Protein AF-A0A179IP67-F1 (afdb_monomer_lite)

Secondary structure (DSSP, 8-state):
-----S--TTHHHHHHHHHHHHHHHHHHHHHHHHHHHHHHHHHHTTSS-HHHHHHHHHHHHHHHHHHIIIIIS-TTSTT-HHHHHHHHHHHHHHHHHHHHHHHHHHHHH-

pLDDT: mean 82.38, std 11.85, range [51.0, 96.38]

InterPro domains:
  IPR005171 Cytochrome C oxidase subunit IV, prokaryotes [PF03626] (24-98)

Foldseek 3Di:
DDDDPPDDPVVVVVVVVLVVLVVVLVVVLVVLVVVLVVLVVCVVVVNDDPVVSVVSNVVSVVVNVVSCCVNVVVLVDPPPVPSVVVVVVVVVVVVVVVVVCVVVVVVVVD

Organism: Hydrogenibacillus schlegelii (NCBI:txid1484)

Structure (mmCIF, N/CA/C/O backbone):
data_AF-A0A179IP67-F1
#
_entry.id   AF-A0A179IP67-F1
#
loop_
_atom_site.group_PDB
_atom_site.id
_atom_site.type_symbol
_atom_site.label_atom_id
_atom_site.label_alt_id
_atom_site.label_comp_id
_atom_site.label_asym_id
_atom_site.label_entity_id
_atom_site.label_seq_id
_atom_site.pdbx_PDB_ins_code
_atom_site.Cartn_x
_atom_site.Cartn_y
_atom_site.Cartn_z
_atom_site.occupancy
_atom_site.B_iso_or_equiv
_atom_site.auth_seq_id
_atom_site.auth_comp_id
_atom_site.auth_asym_id
_atom_site.auth_atom_id
_atom_site.pdbx_PDB_model_num
ATOM 1 N N . MET A 1 1 ? -31.729 12.651 41.720 1.00 51.00 1 MET A N 1
ATOM 2 C CA . MET A 1 1 ? -31.057 12.921 40.434 1.00 51.00 1 MET A CA 1
ATOM 3 C C . MET A 1 1 ? -29.608 13.255 40.749 1.00 51.00 1 MET A C 1
ATOM 5 O O . MET A 1 1 ? -29.261 14.418 40.883 1.00 51.00 1 MET A O 1
ATOM 9 N N . ALA A 1 2 ? -28.807 12.231 41.047 1.00 53.72 2 ALA A N 1
ATOM 10 C CA . ALA A 1 2 ? -27.383 12.423 41.288 1.00 53.72 2 ALA A CA 1
ATOM 11 C C . ALA A 1 2 ? -26.730 12.642 39.922 1.00 53.72 2 ALA A C 1
ATOM 13 O O . ALA A 1 2 ? -26.920 11.824 39.025 1.00 53.72 2 ALA A O 1
ATOM 14 N N . ALA A 1 3 ? -26.053 13.775 39.744 1.00 66.69 3 ALA A N 1
ATOM 15 C CA . ALA A 1 3 ? -25.219 13.997 38.576 1.00 66.69 3 ALA A CA 1
ATOM 16 C C . ALA A 1 3 ? -24.103 12.952 38.615 1.00 66.69 3 ALA A C 1
ATOM 18 O O . ALA A 1 3 ? -23.276 12.968 39.529 1.00 66.69 3 ALA A O 1
ATOM 19 N N . GLU A 1 4 ? -24.124 12.008 37.677 1.00 70.94 4 GLU A N 1
ATOM 20 C CA . GLU A 1 4 ? -23.006 11.090 37.513 1.00 70.94 4 GLU A CA 1
ATOM 21 C C . GLU A 1 4 ? -21.747 11.917 37.225 1.00 70.94 4 GLU A C 1
ATOM 23 O O . GLU A 1 4 ? -21.814 12.889 36.460 1.00 70.94 4 GLU A O 1
ATOM 28 N N . PRO A 1 5 ? -20.604 11.611 37.858 1.00 64.56 5 PRO A N 1
ATOM 29 C CA . PRO A 1 5 ? -19.383 12.344 37.584 1.00 64.56 5 PRO A CA 1
ATOM 30 C C . PRO A 1 5 ? -19.010 12.136 36.111 1.00 64.56 5 PRO A C 1
ATOM 32 O O . PRO A 1 5 ? -18.649 11.037 35.703 1.00 64.56 5 PRO A O 1
ATOM 35 N N . MET A 1 6 ? -19.066 13.211 35.315 1.00 63.19 6 MET A N 1
ATOM 36 C CA . MET A 1 6 ? -18.668 13.209 33.894 1.00 63.19 6 MET A CA 1
ATOM 37 C C . MET A 1 6 ? -17.208 12.752 33.694 1.00 63.19 6 MET A C 1
ATOM 39 O O . MET A 1 6 ? -16.808 12.368 32.598 1.00 63.19 6 MET A O 1
ATOM 43 N N . PHE A 1 7 ? -16.401 12.813 34.755 1.00 67.25 7 PHE A N 1
ATOM 44 C CA . PHE A 1 7 ? -15.018 12.369 34.776 1.00 67.25 7 PHE A CA 1
ATOM 45 C C . PHE A 1 7 ? -14.935 10.922 35.276 1.00 67.25 7 PHE A C 1
ATOM 47 O O . PHE A 1 7 ? -14.854 10.665 36.479 1.00 67.25 7 PHE A O 1
ATOM 54 N N . SER A 1 8 ? -14.952 9.976 34.334 1.00 68.38 8 SER A N 1
ATOM 55 C CA . SER A 1 8 ? -14.621 8.579 34.612 1.00 68.38 8 SER A CA 1
ATOM 56 C C . SER A 1 8 ? -13.149 8.305 34.272 1.00 68.38 8 SER A C 1
ATOM 58 O O . SER A 1 8 ? -12.755 8.494 33.116 1.00 68.38 8 SER A O 1
ATOM 60 N N . PRO A 1 9 ? -12.339 7.761 35.202 1.00 66.38 9 PRO A N 1
ATOM 61 C CA . PRO A 1 9 ? -10.953 7.362 34.934 1.00 66.38 9 PRO A CA 1
ATOM 62 C C . PRO A 1 9 ? -10.815 6.239 33.884 1.00 66.38 9 PRO A C 1
ATOM 64 O O . PRO A 1 9 ? -9.694 5.884 33.512 1.00 66.38 9 PRO A O 1
ATOM 67 N N . SER A 1 10 ? -11.924 5.664 33.397 1.00 65.75 10 SER A N 1
ATOM 68 C CA . SER A 1 10 ? -11.928 4.736 32.259 1.00 65.75 10 SER A CA 1
ATOM 69 C C . SER A 1 10 ? -11.721 5.439 30.908 1.00 65.75 10 SER A C 1
ATOM 71 O O . SER A 1 10 ? -10.997 4.908 30.069 1.00 65.75 10 SER A O 1
ATOM 73 N N . GLY A 1 11 ? -12.262 6.647 30.706 1.00 64.75 11 GLY A N 1
ATOM 74 C CA . GLY A 1 11 ? -12.216 7.347 29.409 1.00 64.75 11 GLY A CA 1
ATOM 75 C C . GLY A 1 11 ? -10.811 7.809 28.993 1.00 64.75 11 GLY A C 1
ATOM 76 O O . GLY A 1 11 ? -10.437 7.744 27.821 1.00 64.75 11 GLY A O 1
ATOM 77 N N . GLU A 1 12 ? -9.970 8.204 29.951 1.00 67.69 12 GLU A N 1
ATOM 78 C CA . GLU A 1 12 ? -8.568 8.562 29.678 1.00 67.69 12 GLU A CA 1
ATOM 79 C C . GLU A 1 12 ? -7.701 7.352 29.294 1.00 67.69 12 GLU A C 1
ATOM 81 O O . GLU A 1 12 ? -6.716 7.494 28.564 1.00 67.69 12 GLU A O 1
ATOM 86 N N . ARG A 1 13 ? -8.047 6.145 29.763 1.00 64.19 13 ARG A N 1
ATOM 87 C CA . ARG A 1 13 ? -7.297 4.920 29.438 1.00 64.19 13 ARG A CA 1
ATOM 88 C C . ARG A 1 13 ? -7.590 4.439 28.018 1.00 64.19 13 ARG A C 1
ATOM 90 O O . ARG A 1 13 ? -6.656 4.044 27.322 1.00 64.19 13 ARG A O 1
ATOM 97 N N . GLU A 1 14 ? -8.850 4.522 27.598 1.00 65.00 14 GLU A N 1
ATOM 98 C CA . GLU A 1 14 ? -9.312 4.181 26.245 1.00 65.00 14 GLU A CA 1
ATOM 99 C C . GLU A 1 14 ? -8.633 5.081 25.195 1.00 65.00 14 GLU A C 1
ATOM 101 O O . GLU A 1 14 ? -7.920 4.595 24.315 1.00 65.00 14 GLU A O 1
ATOM 106 N N . THR A 1 15 ? -8.696 6.404 25.378 1.00 67.44 15 THR A N 1
ATOM 107 C CA . THR A 1 15 ? -8.074 7.380 24.458 1.00 67.44 15 THR A CA 1
ATOM 108 C C . THR A 1 15 ? -6.546 7.259 24.385 1.00 67.44 15 THR A C 1
ATOM 110 O O . THR A 1 15 ? -5.937 7.431 23.326 1.00 67.44 15 THR A O 1
ATOM 113 N N . LYS A 1 16 ? -5.875 6.928 25.498 1.00 67.38 16 LYS A N 1
ATOM 114 C CA . LYS A 1 16 ? -4.420 6.698 25.515 1.00 67.38 16 LYS A CA 1
ATOM 115 C C . LYS A 1 16 ? -4.028 5.445 24.725 1.00 67.38 16 LYS A C 1
ATOM 117 O O . LYS A 1 16 ? -2.958 5.432 24.113 1.00 67.38 16 LYS A O 1
ATOM 122 N N . LYS A 1 17 ? -4.881 4.415 24.721 1.00 70.81 17 LYS A N 1
ATOM 123 C CA . LYS A 1 17 ? -4.673 3.173 23.967 1.00 70.81 17 LYS A CA 1
ATOM 124 C C . LYS A 1 17 ? -4.823 3.409 22.464 1.00 70.81 17 LYS A C 1
ATOM 126 O O . LYS A 1 17 ? -3.936 3.005 21.713 1.00 70.81 17 LYS A O 1
ATOM 131 N N . GLU A 1 18 ? -5.847 4.142 22.040 1.00 67.94 18 GLU A N 1
ATOM 132 C CA . GLU A 1 18 ? -6.042 4.532 20.634 1.00 67.94 18 GLU A CA 1
ATOM 133 C C . GLU A 1 18 ? -4.857 5.339 20.093 1.00 67.94 18 GLU A C 1
ATOM 135 O O . GLU A 1 18 ? -4.251 4.957 19.091 1.00 67.94 18 GLU A O 1
ATOM 140 N N . ARG A 1 19 ? -4.420 6.385 20.811 1.00 71.38 19 ARG A N 1
ATOM 141 C CA . ARG A 1 19 ? -3.247 7.180 20.398 1.00 71.38 19 ARG A CA 1
ATOM 142 C C . ARG A 1 19 ? -1.980 6.336 20.258 1.00 71.38 19 ARG A C 1
ATOM 144 O O . ARG A 1 19 ? -1.170 6.569 19.360 1.00 71.38 19 ARG A O 1
ATOM 151 N N . SER A 1 20 ? -1.798 5.350 21.137 1.00 74.44 20 SER A N 1
ATOM 152 C CA . SER A 1 20 ? -0.641 4.454 21.069 1.00 74.44 20 SER A CA 1
ATOM 153 C C . SER A 1 20 ? -0.664 3.557 19.824 1.00 74.44 20 SER A C 1
ATOM 155 O O . SER A 1 20 ? 0.369 3.404 19.176 1.00 74.44 20 SER A O 1
ATOM 157 N N . LEU A 1 21 ? -1.837 3.048 19.427 1.00 78.88 21 LEU A N 1
ATOM 158 C CA . LEU A 1 21 ? -2.002 2.226 18.222 1.00 78.88 21 LEU A CA 1
ATOM 159 C C . LEU A 1 21 ? -1.696 3.019 16.948 1.00 78.88 21 LEU A C 1
ATOM 161 O O . LEU A 1 21 ? -0.972 2.535 16.079 1.00 78.88 21 LEU A O 1
ATOM 165 N N . HIS A 1 22 ? -2.174 4.261 16.877 1.00 82.81 22 HIS A N 1
ATOM 166 C CA . HIS A 1 22 ? -1.891 5.175 15.766 1.00 82.81 22 HIS A CA 1
ATOM 167 C C . HIS A 1 22 ? -0.395 5.476 15.645 1.00 82.81 22 HIS A C 1
ATOM 169 O O . HIS A 1 22 ? 0.155 5.492 14.547 1.00 82.81 22 HIS A O 1
ATOM 175 N N . THR A 1 23 ? 0.292 5.637 16.779 1.00 85.19 23 THR A N 1
ATOM 176 C CA . THR A 1 23 ? 1.737 5.912 16.814 1.00 85.19 23 THR A CA 1
ATOM 177 C C . THR A 1 23 ? 2.550 4.714 16.317 1.00 85.19 23 THR A C 1
ATOM 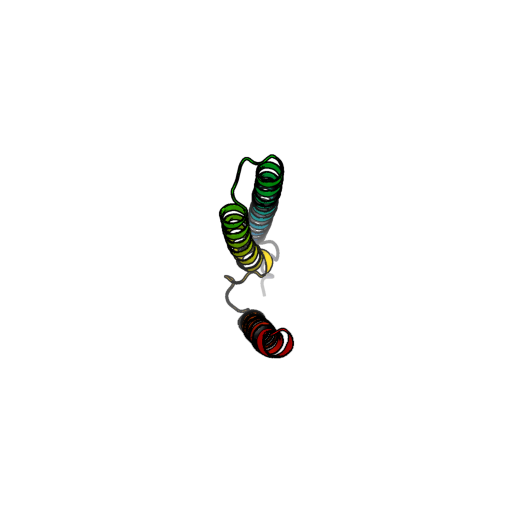179 O O . THR A 1 23 ? 3.491 4.877 15.541 1.00 85.19 23 THR A O 1
ATOM 182 N N . VAL A 1 24 ? 2.170 3.497 16.723 1.00 85.81 24 VAL A N 1
ATOM 183 C CA . VAL A 1 24 ? 2.813 2.256 16.260 1.00 85.81 24 VAL A CA 1
ATOM 184 C C . VAL A 1 24 ? 2.590 2.052 14.764 1.00 85.81 24 VAL A C 1
ATOM 186 O O . VAL A 1 24 ? 3.538 1.731 14.051 1.00 85.81 24 VAL A O 1
ATOM 189 N N . ALA A 1 25 ? 1.374 2.282 14.267 1.00 85.56 25 ALA A N 1
ATOM 190 C CA . ALA A 1 25 ? 1.077 2.169 12.842 1.00 85.56 25 ALA A CA 1
ATOM 191 C C . ALA A 1 25 ? 1.824 3.214 12.005 1.00 85.56 25 ALA A C 1
ATOM 193 O O . ALA A 1 25 ? 2.349 2.889 10.941 1.00 85.56 25 ALA A O 1
ATOM 194 N N . PHE A 1 26 ? 1.937 4.448 12.504 1.00 88.81 26 PHE A N 1
ATOM 195 C CA . PHE A 1 26 ? 2.729 5.490 11.859 1.00 88.81 26 PHE A CA 1
ATOM 196 C C . PHE A 1 26 ? 4.202 5.080 11.744 1.00 88.81 26 PHE A C 1
ATOM 198 O O . PHE A 1 26 ? 4.765 5.111 10.649 1.00 88.81 26 PHE A O 1
ATOM 205 N N . LEU A 1 27 ? 4.809 4.599 12.831 1.00 92.38 27 LEU A N 1
ATOM 206 C CA . LEU A 1 27 ? 6.194 4.133 12.803 1.00 92.38 27 LEU A CA 1
ATOM 207 C C . LEU A 1 27 ? 6.377 2.914 11.885 1.00 92.38 27 LEU A C 1
ATOM 209 O O . LEU A 1 27 ? 7.320 2.878 11.096 1.00 92.38 27 LEU A O 1
ATOM 213 N N . ALA A 1 28 ? 5.458 1.947 11.935 1.00 90.44 28 ALA A N 1
ATOM 214 C CA . ALA A 1 28 ? 5.472 0.786 11.049 1.00 90.44 28 ALA A CA 1
ATOM 215 C C . ALA A 1 28 ? 5.408 1.200 9.570 1.00 90.44 28 ALA A C 1
ATOM 217 O O . ALA A 1 28 ? 6.147 0.658 8.748 1.00 90.44 28 ALA A O 1
ATOM 218 N N . SER A 1 29 ? 4.588 2.205 9.238 1.00 91.38 29 SER A N 1
ATOM 219 C CA . SER A 1 29 ? 4.476 2.721 7.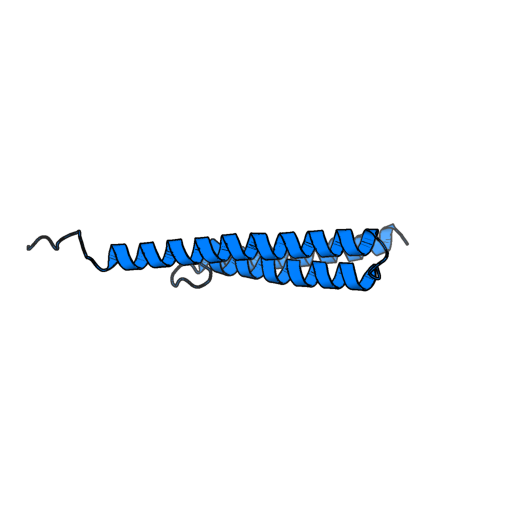873 1.00 91.38 29 SER A CA 1
ATOM 220 C C . SER A 1 29 ? 5.787 3.326 7.371 1.00 91.38 29 SER A C 1
ATOM 222 O O . SER A 1 29 ? 6.167 3.060 6.233 1.00 91.38 29 SER A O 1
ATOM 224 N N . ILE A 1 30 ? 6.516 4.054 8.223 1.00 94.38 30 ILE A N 1
ATOM 225 C CA . ILE A 1 30 ? 7.824 4.634 7.890 1.00 94.38 30 ILE A CA 1
ATOM 226 C C . ILE A 1 30 ? 8.854 3.532 7.633 1.00 94.38 30 ILE A C 1
ATOM 228 O O . ILE A 1 30 ? 9.598 3.590 6.660 1.00 94.38 30 ILE A O 1
ATOM 232 N N . VAL A 1 31 ? 8.897 2.502 8.479 1.00 94.94 31 VAL A N 1
ATOM 233 C CA . VAL A 1 31 ? 9.843 1.391 8.294 1.00 94.94 31 VAL A CA 1
ATOM 234 C C . VAL A 1 31 ? 9.578 0.675 6.970 1.00 94.94 31 VAL A C 1
ATOM 236 O O . VAL A 1 31 ? 10.493 0.466 6.179 1.00 94.94 31 VAL A O 1
ATOM 239 N N . LEU A 1 32 ? 8.318 0.342 6.696 1.00 92.38 32 LEU A N 1
ATOM 240 C CA . LEU A 1 32 ? 7.917 -0.342 5.469 1.00 92.38 32 LEU A CA 1
ATOM 241 C C . LEU A 1 32 ? 8.197 0.499 4.207 1.00 92.38 32 LEU A C 1
ATOM 243 O O . LEU A 1 32 ? 8.590 -0.064 3.187 1.00 92.38 32 LEU A O 1
ATOM 247 N N . THR A 1 33 ? 8.038 1.829 4.246 1.00 94.81 33 THR A N 1
ATOM 248 C CA . THR A 1 33 ? 8.394 2.687 3.100 1.00 94.81 33 THR A CA 1
ATOM 249 C C . THR A 1 33 ? 9.901 2.776 2.899 1.00 94.81 33 THR A C 1
ATOM 251 O O . THR A 1 33 ? 10.358 2.668 1.763 1.00 94.81 33 THR A O 1
ATOM 254 N N . ILE A 1 34 ? 10.689 2.897 3.970 1.00 96.19 34 ILE A N 1
ATOM 255 C CA . ILE A 1 34 ? 12.156 2.866 3.880 1.00 96.19 34 ILE A CA 1
ATOM 256 C C . ILE A 1 34 ? 12.626 1.549 3.248 1.00 96.19 34 ILE A C 1
ATOM 258 O O . ILE A 1 34 ? 13.479 1.572 2.363 1.00 96.19 34 ILE A O 1
ATOM 262 N N . LEU A 1 35 ? 12.037 0.411 3.635 1.00 93.75 35 LEU A N 1
ATOM 263 C CA . LEU A 1 35 ? 12.339 -0.890 3.028 1.00 93.75 35 LEU A CA 1
ATOM 264 C C . LEU A 1 35 ? 11.990 -0.935 1.533 1.00 93.75 35 LEU A C 1
ATOM 266 O O . LEU A 1 35 ? 12.767 -1.469 0.743 1.00 93.75 35 LEU A O 1
ATOM 270 N N . ALA A 1 36 ? 10.858 -0.350 1.131 1.00 94.19 36 ALA A N 1
ATOM 271 C CA . ALA A 1 36 ? 10.463 -0.268 -0.273 1.00 94.19 36 ALA A CA 1
ATOM 272 C C . ALA A 1 36 ? 11.469 0.551 -1.102 1.00 94.19 36 ALA A C 1
ATOM 274 O O . ALA A 1 36 ? 11.948 0.079 -2.133 1.00 94.19 36 ALA A O 1
ATOM 275 N N . PHE A 1 37 ? 11.848 1.745 -0.635 1.00 94.19 37 PHE A N 1
ATOM 276 C CA . PHE A 1 37 ? 12.850 2.569 -1.319 1.00 94.19 37 PHE A CA 1
ATOM 277 C C . PHE A 1 37 ? 14.232 1.909 -1.332 1.00 94.19 37 PHE A C 1
ATOM 279 O O . PHE A 1 37 ? 14.905 1.933 -2.361 1.00 94.19 37 PHE A O 1
ATOM 286 N N . GLY A 1 38 ? 14.631 1.259 -0.236 1.00 93.06 38 GLY A N 1
ATOM 287 C CA . GLY A 1 38 ? 15.878 0.497 -0.165 1.00 93.06 38 GLY A CA 1
ATOM 288 C C . GLY A 1 38 ? 15.939 -0.629 -1.200 1.00 93.06 38 GLY A C 1
ATOM 289 O O . GLY A 1 38 ? 16.957 -0.789 -1.869 1.00 93.06 38 GLY A O 1
ATOM 290 N N . ALA A 1 39 ? 14.836 -1.357 -1.406 1.00 90.38 39 ALA A N 1
ATOM 291 C CA . ALA A 1 39 ? 14.759 -2.396 -2.432 1.00 90.38 39 ALA A CA 1
ATOM 292 C C . ALA A 1 39 ? 14.893 -1.839 -3.859 1.00 90.38 39 ALA A C 1
ATOM 294 O O . ALA A 1 39 ? 15.515 -2.477 -4.705 1.00 90.38 39 ALA A O 1
ATOM 295 N N . VAL A 1 40 ? 14.358 -0.642 -4.128 1.00 90.94 40 VAL A N 1
ATOM 296 C CA . VAL A 1 40 ? 14.524 0.037 -5.425 1.00 90.94 40 VAL A CA 1
ATOM 297 C C . VAL A 1 40 ? 15.966 0.492 -5.636 1.00 90.94 40 VAL A C 1
ATOM 299 O O . VAL A 1 40 ? 16.511 0.281 -6.713 1.00 90.94 40 VAL A O 1
ATOM 302 N N . VAL A 1 41 ? 16.607 1.075 -4.621 1.00 90.75 41 VAL A N 1
ATOM 303 C CA . VAL A 1 41 ? 18.023 1.474 -4.711 1.00 90.75 41 VAL A CA 1
ATOM 304 C C . VAL A 1 41 ? 18.905 0.254 -4.985 1.00 90.75 41 VAL A C 1
ATOM 306 O O . VAL A 1 41 ? 19.680 0.263 -5.937 1.00 90.75 41 VAL A O 1
ATOM 309 N N . TYR A 1 42 ? 18.703 -0.836 -4.241 1.00 87.56 42 TYR A N 1
ATOM 310 C CA . TYR A 1 42 ? 19.419 -2.097 -4.452 1.00 87.56 42 TYR A CA 1
ATOM 311 C C . TYR A 1 42 ? 19.203 -2.683 -5.860 1.00 87.56 42 TYR A C 1
ATOM 313 O O . TYR A 1 42 ? 20.117 -3.256 -6.456 1.00 87.56 42 TYR A O 1
ATOM 321 N N . ALA A 1 43 ? 18.003 -2.512 -6.423 1.00 86.56 43 ALA A N 1
ATOM 322 C CA . ALA A 1 43 ? 17.705 -2.899 -7.798 1.00 86.56 43 ALA A CA 1
ATOM 323 C C . ALA A 1 43 ? 18.493 -2.080 -8.827 1.00 86.56 43 ALA A C 1
ATOM 325 O O . ALA A 1 43 ? 19.034 -2.648 -9.774 1.00 86.56 43 ALA A O 1
ATOM 326 N N . ILE A 1 44 ? 18.561 -0.757 -8.643 1.00 83.12 44 ILE A N 1
ATOM 327 C CA . ILE A 1 44 ? 19.259 0.168 -9.550 1.00 83.12 44 ILE A CA 1
ATOM 328 C C . ILE A 1 44 ? 20.771 -0.095 -9.544 1.00 83.12 44 ILE A C 1
ATOM 330 O O . ILE A 1 44 ? 21.406 -0.015 -10.592 1.00 83.12 44 ILE A O 1
ATOM 334 N N . GLU A 1 45 ? 21.340 -0.476 -8.400 1.00 85.25 45 GLU A N 1
ATOM 335 C CA . GLU A 1 45 ? 22.756 -0.855 -8.267 1.00 85.25 45 GLU A CA 1
ATOM 336 C C . GLU A 1 45 ? 23.091 -2.228 -8.889 1.00 85.25 45 GLU A C 1
ATOM 338 O O . GLU A 1 45 ? 24.247 -2.650 -8.888 1.00 85.25 45 GLU A O 1
ATOM 343 N N . GLY A 1 46 ? 22.100 -2.925 -9.458 1.00 77.44 46 GLY A N 1
ATOM 344 C CA . GLY A 1 46 ? 22.272 -4.208 -10.143 1.00 77.44 46 GLY A CA 1
ATOM 345 C C . GLY A 1 46 ? 22.207 -5.431 -9.226 1.00 77.44 46 GLY A C 1
ATOM 346 O O . GLY A 1 46 ? 22.479 -6.543 -9.675 1.00 77.44 46 GLY A O 1
ATOM 347 N N . GLY A 1 47 ? 21.831 -5.256 -7.955 1.00 74.88 47 GLY A N 1
ATOM 348 C CA . GLY A 1 47 ? 21.755 -6.336 -6.970 1.00 74.88 47 GLY A CA 1
ATOM 349 C C . GLY A 1 47 ? 20.516 -7.232 -7.088 1.00 74.88 47 GLY A C 1
ATOM 350 O O . GLY A 1 47 ? 20.512 -8.341 -6.558 1.00 74.88 47 GLY A O 1
ATOM 351 N N . ALA A 1 48 ? 19.462 -6.795 -7.788 1.00 77.38 48 ALA A N 1
ATOM 352 C CA . ALA A 1 48 ? 18.199 -7.529 -7.874 1.00 77.38 48 ALA A CA 1
ATOM 353 C C . ALA A 1 48 ? 17.601 -7.557 -9.284 1.00 77.38 48 ALA A C 1
ATOM 355 O O . ALA A 1 48 ? 17.709 -6.605 -10.055 1.00 77.38 48 ALA A O 1
ATOM 356 N N . SER A 1 49 ? 16.893 -8.646 -9.601 1.00 84.94 49 SER A N 1
ATOM 357 C CA . SER A 1 49 ? 16.105 -8.733 -10.830 1.00 84.94 49 SER A CA 1
ATOM 358 C C . SER A 1 49 ? 14.862 -7.843 -10.743 1.00 84.94 49 SER A C 1
ATOM 360 O O . SER A 1 49 ? 14.202 -7.769 -9.703 1.00 84.94 49 SER A O 1
ATOM 362 N N . ALA A 1 50 ? 14.492 -7.202 -11.855 1.00 84.00 50 ALA A N 1
ATOM 363 C CA . ALA A 1 50 ? 13.323 -6.320 -11.910 1.00 84.00 50 ALA A CA 1
ATOM 364 C C . ALA A 1 50 ? 12.028 -7.024 -11.460 1.00 84.00 50 ALA A C 1
ATOM 366 O O . ALA A 1 50 ? 11.212 -6.436 -10.754 1.00 84.00 50 ALA A O 1
ATOM 367 N N . GLY A 1 51 ? 11.865 -8.308 -11.804 1.00 87.50 51 GLY A N 1
ATOM 368 C CA . GLY A 1 51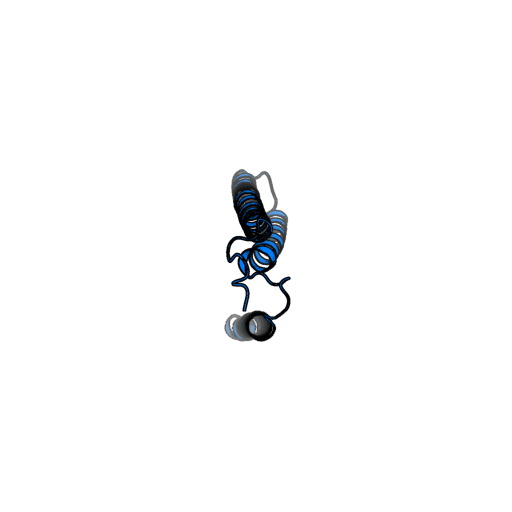 ? 10.704 -9.102 -11.395 1.00 87.50 51 GLY A CA 1
ATOM 369 C C . GLY A 1 51 ? 10.606 -9.301 -9.879 1.00 87.50 51 GLY A C 1
ATOM 370 O O . GLY A 1 51 ? 9.520 -9.163 -9.318 1.00 87.50 51 GLY A O 1
ATOM 371 N N . PHE A 1 52 ? 11.731 -9.561 -9.202 1.00 88.19 52 PHE A N 1
ATOM 372 C CA . PHE A 1 52 ? 11.758 -9.671 -7.741 1.00 88.19 52 PHE A CA 1
ATOM 373 C C . PHE A 1 52 ? 11.366 -8.349 -7.078 1.00 88.19 52 PHE A C 1
ATOM 375 O O . PHE A 1 52 ? 10.549 -8.335 -6.162 1.00 88.19 52 PHE A O 1
ATOM 382 N N . VAL A 1 53 ? 11.911 -7.237 -7.572 1.00 92.31 53 VAL A N 1
ATOM 383 C CA . VAL A 1 53 ? 11.688 -5.901 -7.003 1.00 92.31 53 VAL A CA 1
ATOM 384 C C . VAL A 1 53 ? 10.224 -5.506 -7.130 1.00 92.31 53 VAL A C 1
ATOM 386 O O . VAL A 1 53 ? 9.620 -5.080 -6.151 1.00 92.31 53 VAL A O 1
ATOM 389 N N . VAL A 1 54 ? 9.618 -5.720 -8.301 1.00 92.75 54 VAL A N 1
ATOM 390 C CA . VAL A 1 54 ? 8.188 -5.460 -8.509 1.00 92.75 54 VAL A CA 1
ATOM 391 C C . VAL A 1 54 ? 7.334 -6.313 -7.569 1.00 92.75 54 VAL A C 1
ATOM 393 O O . VAL A 1 54 ? 6.465 -5.772 -6.889 1.00 92.75 54 VAL A O 1
ATOM 396 N N . ALA A 1 55 ? 7.596 -7.620 -7.467 1.00 92.62 55 ALA A N 1
ATOM 397 C CA . ALA A 1 55 ? 6.839 -8.499 -6.573 1.00 92.62 55 ALA A CA 1
ATOM 398 C C . ALA A 1 55 ? 6.978 -8.089 -5.095 1.00 92.62 55 ALA A C 1
ATOM 400 O O . ALA A 1 55 ? 5.986 -8.043 -4.365 1.00 92.62 55 ALA A O 1
ATOM 401 N N . PHE A 1 56 ? 8.192 -7.739 -4.667 1.00 93.12 56 PHE A N 1
ATOM 402 C CA . PHE A 1 56 ? 8.479 -7.272 -3.313 1.00 93.12 56 PHE A CA 1
ATOM 403 C C . PHE A 1 56 ? 7.747 -5.962 -2.992 1.00 93.12 56 PHE A C 1
ATOM 405 O O . PHE A 1 56 ? 7.092 -5.858 -1.955 1.00 93.12 56 PHE A O 1
ATOM 412 N N . LEU A 1 57 ? 7.791 -4.984 -3.903 1.00 94.94 57 LEU A N 1
ATOM 413 C CA . LEU A 1 57 ? 7.100 -3.703 -3.745 1.00 94.94 57 LEU A CA 1
ATOM 414 C C . LEU A 1 57 ? 5.584 -3.866 -3.688 1.00 94.94 57 LEU A C 1
ATOM 416 O O . LEU A 1 57 ? 4.944 -3.256 -2.836 1.00 94.94 57 LEU A O 1
ATOM 420 N N . VAL A 1 58 ? 5.008 -4.705 -4.553 1.00 94.31 58 VAL A N 1
ATOM 421 C CA . VAL A 1 58 ? 3.568 -4.997 -4.530 1.00 94.31 58 VAL A CA 1
ATOM 422 C C . VAL A 1 58 ? 3.181 -5.665 -3.209 1.00 94.31 58 VAL A C 1
ATOM 424 O O . VAL A 1 58 ? 2.198 -5.261 -2.593 1.00 94.31 58 VAL A O 1
ATOM 427 N N . GLY A 1 59 ? 3.979 -6.618 -2.715 1.00 94.50 59 GLY A N 1
ATOM 428 C CA . GLY A 1 59 ? 3.761 -7.238 -1.406 1.00 94.50 59 GLY A CA 1
ATOM 429 C C . GLY A 1 59 ? 3.777 -6.221 -0.259 1.00 94.50 59 GLY A C 1
ATOM 430 O O . GLY A 1 59 ? 2.850 -6.186 0.552 1.00 94.50 59 GLY A O 1
ATOM 431 N N . LEU A 1 60 ? 4.781 -5.338 -0.225 1.00 95.00 60 LEU A N 1
ATOM 432 C CA . LEU A 1 60 ? 4.852 -4.255 0.761 1.00 95.00 60 LEU A CA 1
ATOM 433 C C . LEU A 1 60 ? 3.680 -3.274 0.633 1.00 95.00 60 LEU A C 1
ATOM 435 O O . LEU A 1 60 ? 3.150 -2.833 1.651 1.00 95.00 60 LEU A O 1
ATOM 439 N N . ALA A 1 61 ? 3.246 -2.954 -0.587 1.00 93.44 61 ALA A N 1
ATOM 440 C CA . ALA A 1 61 ? 2.122 -2.057 -0.837 1.00 93.44 61 ALA A CA 1
ATOM 441 C C . ALA A 1 61 ? 0.796 -2.633 -0.316 1.00 93.44 61 ALA A C 1
ATOM 443 O O . ALA A 1 61 ? 0.009 -1.902 0.284 1.00 93.44 61 ALA A O 1
ATOM 444 N N . VAL A 1 62 ? 0.567 -3.941 -0.477 1.00 92.88 62 VAL A N 1
ATOM 445 C CA . VAL A 1 62 ? -0.615 -4.626 0.075 1.00 92.88 62 VAL A CA 1
ATOM 446 C C . VAL A 1 62 ? -0.602 -4.583 1.602 1.00 92.88 62 VAL A C 1
ATOM 448 O O . VAL A 1 62 ? -1.606 -4.219 2.215 1.00 92.88 62 VAL A O 1
ATOM 451 N N . VAL A 1 63 ? 0.541 -4.900 2.224 1.00 92.62 63 VAL A N 1
ATOM 452 C CA . VAL A 1 63 ? 0.701 -4.830 3.686 1.00 92.62 63 VAL A CA 1
ATOM 453 C C . VAL A 1 63 ? 0.455 -3.405 4.186 1.00 92.62 63 VAL A C 1
ATOM 455 O O . VAL A 1 63 ? -0.295 -3.214 5.141 1.00 92.62 63 VAL A O 1
ATOM 458 N N . GLN A 1 64 ? 1.015 -2.400 3.512 1.00 93.62 64 GLN A N 1
ATOM 459 C CA . GLN A 1 64 ? 0.775 -0.991 3.822 1.00 93.62 64 GLN A CA 1
ATOM 460 C C . GLN A 1 64 ? -0.709 -0.639 3.737 1.00 93.62 64 GLN A C 1
ATOM 462 O O . GLN A 1 64 ? -1.268 -0.164 4.718 1.00 93.62 64 GLN A O 1
ATOM 467 N N . ALA A 1 65 ? -1.372 -0.914 2.612 1.00 90.62 65 ALA A N 1
ATOM 468 C CA . ALA A 1 65 ? -2.790 -0.612 2.436 1.00 90.62 65 ALA A CA 1
ATOM 469 C C . ALA A 1 65 ? -3.661 -1.258 3.530 1.00 90.62 65 ALA A C 1
ATOM 471 O O . ALA A 1 65 ? -4.569 -0.610 4.050 1.00 90.62 65 ALA A O 1
ATOM 472 N N . ALA A 1 66 ? -3.343 -2.492 3.936 1.00 87.75 66 ALA A N 1
ATOM 473 C CA . ALA A 1 66 ? -4.033 -3.179 5.023 1.00 87.75 66 ALA A CA 1
ATOM 474 C C . ALA A 1 66 ? -3.807 -2.508 6.390 1.00 87.75 66 ALA A C 1
ATOM 476 O O . ALA A 1 66 ? -4.773 -2.277 7.114 1.00 87.75 66 ALA A O 1
ATOM 477 N N . PHE A 1 67 ? -2.564 -2.151 6.740 1.00 86.69 67 PHE A N 1
ATOM 478 C CA . PHE A 1 67 ? -2.264 -1.428 7.984 1.00 86.69 67 PHE A CA 1
ATOM 479 C C . PHE A 1 67 ? -2.945 -0.059 8.033 1.00 86.69 67 PHE A C 1
ATOM 481 O O . PHE A 1 67 ? -3.498 0.317 9.069 1.00 86.69 67 PHE A O 1
ATOM 488 N N . GLN A 1 68 ? -2.929 0.664 6.911 1.00 88.44 68 GLN A N 1
ATOM 489 C CA . GLN A 1 68 ? -3.584 1.961 6.796 1.00 88.44 68 GLN A CA 1
ATOM 490 C C . GLN A 1 68 ? -5.096 1.814 6.984 1.00 88.44 68 GLN A C 1
ATOM 492 O O . GLN A 1 68 ? -5.674 2.484 7.832 1.00 88.44 68 GLN A O 1
ATOM 497 N N . ALA A 1 69 ? -5.731 0.873 6.285 1.00 84.69 69 ALA A N 1
ATOM 498 C CA . ALA A 1 69 ? -7.158 0.620 6.438 1.00 84.69 69 ALA A CA 1
ATOM 499 C C . ALA A 1 69 ? -7.519 0.188 7.875 1.00 84.69 69 ALA A C 1
ATOM 501 O O . ALA A 1 69 ? -8.421 0.754 8.486 1.00 84.69 69 ALA A O 1
ATOM 502 N N . TYR A 1 70 ? -6.795 -0.771 8.459 1.00 80.69 70 TYR A N 1
ATOM 503 C CA . TYR A 1 70 ? -7.150 -1.348 9.758 1.00 80.69 70 TYR A CA 1
ATOM 504 C C . TYR A 1 70 ? -7.009 -0.364 10.928 1.00 80.69 70 TYR A C 1
ATOM 506 O O . TYR A 1 70 ? -7.901 -0.300 11.773 1.00 80.69 70 TYR A O 1
ATOM 514 N N . ILE A 1 71 ? -5.911 0.399 10.988 1.00 80.25 71 ILE A N 1
ATOM 515 C CA . ILE A 1 71 ? -5.629 1.290 12.124 1.00 80.25 71 ILE A CA 1
ATOM 516 C C . ILE A 1 71 ? -6.256 2.676 11.926 1.00 80.25 71 ILE A C 1
ATOM 518 O O . ILE A 1 71 ? -6.821 3.217 12.871 1.00 80.25 71 ILE A O 1
ATOM 522 N N . TRP A 1 72 ? -6.186 3.258 10.722 1.00 75.69 72 TRP A N 1
ATOM 523 C CA . TRP A 1 72 ? -6.665 4.632 10.512 1.00 75.69 72 TRP A CA 1
ATOM 524 C C . TRP A 1 72 ? -8.165 4.713 10.286 1.00 75.69 72 TRP A C 1
ATOM 526 O O . TRP A 1 72 ? -8.809 5.634 10.787 1.00 75.69 72 TRP A O 1
ATOM 536 N N . MET A 1 73 ? -8.744 3.750 9.564 1.00 75.75 73 MET A N 1
ATOM 537 C CA . MET A 1 73 ? -10.189 3.753 9.325 1.00 75.75 73 MET A CA 1
ATOM 538 C C . MET A 1 73 ? -10.982 3.074 10.440 1.00 75.75 73 MET A C 1
ATOM 540 O O . MET A 1 73 ? -12.188 2.913 10.281 1.00 75.75 73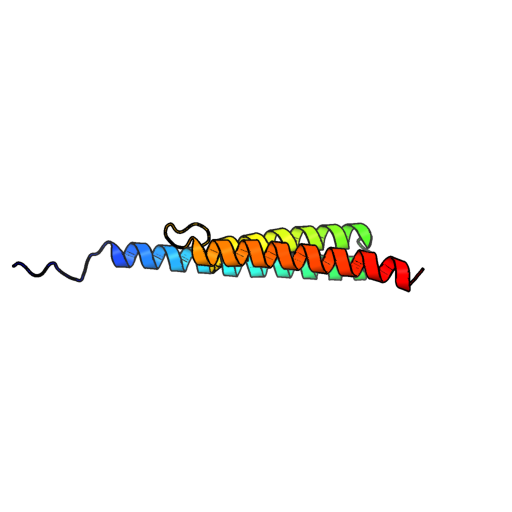 MET A O 1
ATOM 544 N N . HIS A 1 74 ? -10.337 2.686 11.551 1.00 71.38 74 HIS A N 1
ATOM 545 C CA . HIS A 1 74 ? -10.989 2.027 12.690 1.00 71.38 74 HIS A CA 1
ATOM 546 C C . HIS A 1 74 ? -11.918 0.891 12.233 1.00 71.38 74 HIS A C 1
ATOM 548 O O . HIS A 1 74 ? -13.003 0.676 12.764 1.00 71.38 74 HIS A O 1
ATOM 554 N N . LEU A 1 75 ? -11.482 0.140 11.213 1.00 65.94 75 LEU A N 1
ATOM 555 C CA . LEU A 1 75 ? -12.275 -0.896 10.539 1.00 65.94 75 LEU A CA 1
ATOM 556 C C . LEU A 1 75 ? -12.703 -2.035 11.483 1.00 65.94 75 LEU A C 1
ATOM 558 O O . LEU A 1 75 ? -13.524 -2.864 11.104 1.00 65.94 75 LEU A O 1
ATOM 562 N N . LYS A 1 76 ? -12.139 -2.076 12.694 1.00 62.31 76 LYS A N 1
ATOM 563 C CA . LYS A 1 76 ? -12.416 -3.030 13.771 1.00 62.31 76 LYS A CA 1
ATOM 564 C C . LYS A 1 76 ? -13.516 -2.561 14.737 1.00 62.31 76 LYS A C 1
ATOM 566 O O . LYS A 1 76 ? -13.968 -3.372 15.542 1.00 62.31 76 LYS A O 1
ATOM 571 N N . ASP A 1 77 ? -13.913 -1.291 14.699 1.00 68.25 77 ASP A N 1
ATOM 572 C CA . ASP A 1 77 ? -14.801 -0.718 15.709 1.00 68.25 77 ASP A CA 1
ATOM 573 C C . ASP A 1 77 ? -16.275 -0.949 15.359 1.00 68.25 77 ASP A C 1
ATOM 575 O O . ASP A 1 77 ? -16.760 -0.613 14.273 1.00 68.25 77 ASP A O 1
ATOM 579 N N . GLU A 1 78 ? -16.999 -1.549 16.303 1.00 60.03 78 GLU A N 1
ATOM 580 C CA . GLU A 1 78 ? -18.416 -1.880 16.169 1.00 60.03 78 GLU A 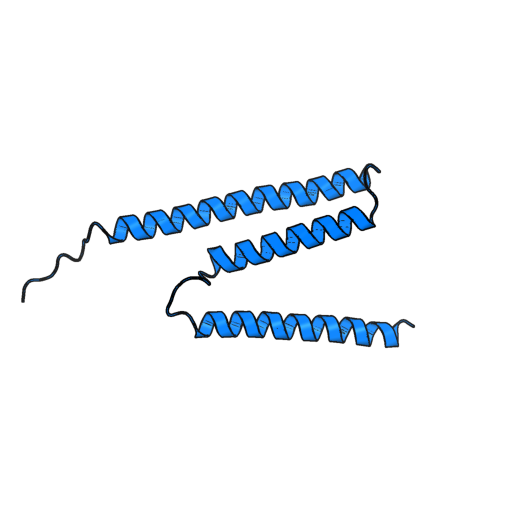CA 1
ATOM 581 C C . GLU A 1 78 ? -19.265 -0.597 16.076 1.00 60.03 78 GLU A C 1
ATOM 583 O O . GLU A 1 78 ? -19.051 0.365 16.811 1.00 60.03 78 GLU A O 1
ATOM 588 N N . GLY A 1 79 ? -20.226 -0.564 15.144 1.00 69.50 79 GLY A N 1
ATOM 589 C CA . GLY A 1 79 ? -21.119 0.587 14.915 1.00 69.50 79 GLY A CA 1
ATOM 590 C C . GLY A 1 79 ? -20.843 1.407 13.646 1.00 69.50 79 GLY A C 1
ATOM 591 O O . GLY A 1 79 ? -21.667 2.241 13.277 1.00 69.50 79 GLY A O 1
ATOM 592 N N . HIS A 1 80 ? -19.760 1.128 12.912 1.00 70.31 80 HIS A N 1
ATOM 593 C CA . HIS A 1 80 ? -19.368 1.863 11.696 1.00 70.31 80 HIS A CA 1
ATOM 594 C C . HIS A 1 80 ? -19.674 1.110 10.388 1.00 70.31 80 HIS A C 1
ATOM 596 O O . HIS A 1 80 ? -18.960 1.246 9.393 1.00 70.31 80 HIS A O 1
ATOM 602 N N . ALA A 1 81 ? -20.777 0.356 10.358 1.00 76.88 81 ALA A N 1
ATOM 603 C CA . ALA A 1 81 ? -21.147 -0.499 9.225 1.00 76.88 81 ALA A CA 1
ATOM 604 C C . ALA A 1 81 ? -21.277 0.262 7.891 1.00 76.88 81 ALA A C 1
ATOM 606 O O . ALA A 1 81 ? -20.910 -0.253 6.837 1.00 76.88 81 ALA A O 1
ATOM 607 N N . VAL A 1 82 ? -21.770 1.503 7.929 1.00 81.44 82 VAL A N 1
ATOM 608 C CA . VAL A 1 82 ? -21.943 2.336 6.729 1.00 81.44 82 VAL A CA 1
ATOM 609 C C . VAL A 1 82 ? -20.586 2.786 6.150 1.00 81.44 82 VAL A C 1
ATOM 611 O O . VAL A 1 82 ? -20.341 2.513 4.975 1.00 81.44 82 VAL A O 1
ATOM 614 N N . PRO A 1 83 ? -19.663 3.399 6.923 1.00 83.12 83 PRO A N 1
ATOM 615 C CA . PRO A 1 83 ? -18.294 3.662 6.464 1.00 83.12 83 PRO A CA 1
ATOM 616 C C . PRO A 1 83 ? -17.562 2.426 5.929 1.00 83.12 83 PRO A C 1
ATOM 618 O O . PRO A 1 83 ? -16.914 2.499 4.885 1.00 83.12 83 PRO A O 1
ATOM 621 N N . GLN A 1 84 ? -17.695 1.283 6.608 1.00 83.56 84 GLN A N 1
ATOM 622 C CA . GLN A 1 84 ? -17.077 0.028 6.176 1.00 83.56 84 GLN A CA 1
ATOM 623 C C . GLN A 1 84 ? -17.635 -0.425 4.822 1.00 83.56 84 GLN A C 1
ATOM 625 O O . GLN A 1 84 ? -16.873 -0.786 3.927 1.00 83.56 84 GLN A O 1
ATOM 630 N N . LEU A 1 85 ? -18.956 -0.339 4.634 1.00 87.44 85 LEU A N 1
ATOM 631 C CA . LEU A 1 85 ? -19.601 -0.652 3.361 1.00 87.44 85 LEU A CA 1
ATOM 632 C C . LEU A 1 85 ? -19.064 0.229 2.226 1.00 87.44 85 LEU A C 1
ATOM 634 O O . LEU A 1 85 ? -18.682 -0.296 1.182 1.00 87.44 85 LEU A O 1
ATOM 638 N N . PHE A 1 86 ? -18.986 1.547 2.428 1.00 87.69 86 PHE A N 1
ATOM 639 C CA . PHE A 1 86 ? -18.442 2.461 1.418 1.00 87.69 86 PHE A CA 1
ATOM 640 C C . PHE A 1 86 ? -16.976 2.171 1.089 1.00 87.69 86 PHE A C 1
ATOM 642 O O . PHE A 1 86 ? -16.593 2.256 -0.077 1.00 87.69 86 PHE A O 1
ATOM 649 N N . PHE A 1 87 ? -16.170 1.775 2.077 1.00 87.25 87 PHE A N 1
ATOM 650 C CA . PHE A 1 87 ? -14.792 1.356 1.841 1.00 87.25 87 PHE A CA 1
ATOM 651 C C . PHE A 1 87 ? -14.723 0.106 0.952 1.00 87.25 87 PHE A C 1
ATOM 653 O O . PHE A 1 87 ? -14.051 0.126 -0.079 1.00 87.25 87 PHE A O 1
ATOM 660 N N . TYR A 1 88 ? -15.460 -0.959 1.287 1.00 87.81 88 TYR A N 1
ATOM 661 C CA . TYR A 1 88 ? -15.455 -2.192 0.491 1.00 87.81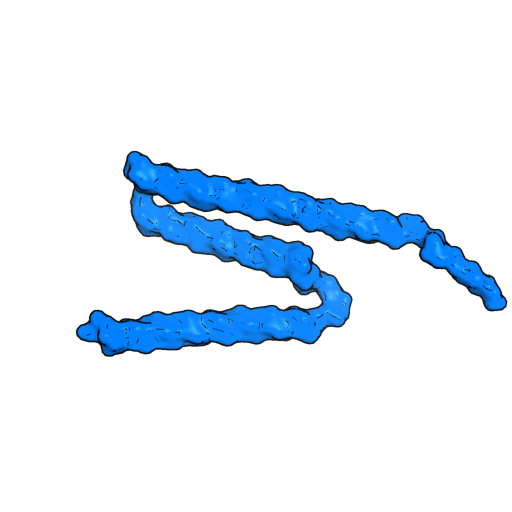 88 TYR A CA 1
ATOM 662 C C . TYR A 1 88 ? -16.003 -1.983 -0.923 1.00 87.81 88 TYR A C 1
ATOM 664 O O . TYR A 1 88 ? -15.436 -2.507 -1.882 1.00 87.81 88 TYR A O 1
ATOM 672 N N . VAL A 1 89 ? -17.061 -1.180 -1.074 1.00 93.56 89 VAL A N 1
ATOM 673 C CA . VAL A 1 89 ? -17.598 -0.804 -2.389 1.00 93.56 89 VAL A CA 1
ATOM 674 C C . VAL A 1 89 ? -16.576 0.014 -3.176 1.00 93.56 89 VAL A C 1
ATOM 676 O O . VAL A 1 89 ? -16.367 -0.257 -4.354 1.00 93.56 89 VAL A O 1
ATOM 679 N N . GLY A 1 90 ? -15.890 0.968 -2.542 1.00 90.56 90 GLY A N 1
ATOM 680 C CA . GLY A 1 90 ? -14.831 1.750 -3.179 1.00 90.56 90 GLY A CA 1
ATOM 681 C C . GLY A 1 90 ? -13.678 0.876 -3.682 1.00 90.56 90 GLY A C 1
ATOM 682 O O . GLY A 1 90 ? -13.243 1.028 -4.825 1.00 90.56 90 GLY A O 1
ATOM 683 N N . VAL A 1 91 ? -13.232 -0.091 -2.873 1.00 91.44 91 VAL A N 1
ATOM 684 C CA . VAL A 1 91 ? -12.217 -1.079 -3.275 1.00 91.44 91 VAL A CA 1
ATOM 685 C C . VAL A 1 91 ? -12.719 -1.918 -4.451 1.00 91.44 91 VAL A C 1
ATOM 687 O O . VAL A 1 91 ? -12.014 -2.044 -5.450 1.00 91.44 91 VAL A O 1
ATOM 690 N N . TYR A 1 92 ? -13.946 -2.436 -4.378 1.00 94.25 92 TYR A N 1
ATOM 691 C CA . TYR A 1 92 ? -14.546 -3.231 -5.450 1.00 94.25 92 TYR A CA 1
ATOM 692 C C . TYR A 1 92 ? -14.620 -2.458 -6.772 1.00 94.25 92 TYR A C 1
ATOM 694 O O . TYR A 1 92 ? -14.136 -2.933 -7.797 1.00 94.25 92 TYR A O 1
ATOM 702 N N . VAL A 1 93 ? -15.162 -1.238 -6.744 1.00 96.38 93 VAL A N 1
ATOM 703 C CA . VAL A 1 93 ? -15.276 -0.374 -7.925 1.00 96.38 93 VAL A CA 1
ATOM 704 C C . VAL A 1 93 ? -13.895 -0.059 -8.503 1.00 96.38 93 VAL A C 1
ATOM 706 O O . VAL A 1 93 ? -13.712 -0.157 -9.714 1.00 96.38 93 VAL A O 1
ATOM 709 N N . THR A 1 94 ? -12.904 0.241 -7.658 1.00 94.00 94 THR A N 1
ATOM 710 C CA . THR A 1 94 ? -11.525 0.502 -8.105 1.00 94.00 94 THR A CA 1
ATOM 711 C C . THR A 1 94 ? -10.932 -0.710 -8.821 1.00 94.00 94 THR A C 1
ATOM 713 O O . THR A 1 94 ? -10.384 -0.568 -9.912 1.00 94.00 94 THR A O 1
ATOM 716 N N . VAL A 1 95 ? -11.077 -1.911 -8.253 1.00 94.12 95 VAL A N 1
ATOM 717 C CA . VAL A 1 95 ? -10.578 -3.155 -8.860 1.00 94.12 95 VAL A CA 1
ATOM 718 C C . VAL A 1 95 ? -11.255 -3.421 -10.205 1.00 94.12 95 VAL A C 1
ATOM 720 O O . VAL A 1 95 ? -10.568 -3.704 -11.185 1.00 94.12 95 VAL A O 1
ATOM 723 N N . VAL A 1 96 ? -12.582 -3.275 -10.282 1.00 96.38 96 VAL A N 1
ATOM 724 C CA . VAL A 1 96 ? -13.344 -3.460 -11.528 1.00 96.38 96 VAL A CA 1
ATOM 725 C C . VAL A 1 96 ? -12.891 -2.475 -12.607 1.00 96.38 96 VAL A C 1
ATOM 727 O O . VAL A 1 96 ? -12.669 -2.882 -13.746 1.00 96.38 96 VAL A O 1
ATOM 730 N N . ILE A 1 97 ? -12.705 -1.199 -12.258 1.00 95.62 97 ILE A N 1
ATOM 731 C CA . ILE A 1 97 ? -12.252 -0.169 -13.202 1.00 95.62 97 ILE A CA 1
ATOM 732 C C . ILE A 1 97 ? -10.831 -0.460 -13.689 1.00 95.62 97 ILE A C 1
ATOM 734 O O . ILE A 1 97 ? -10.590 -0.420 -14.893 1.00 95.62 97 ILE A O 1
ATOM 738 N N . VAL A 1 98 ? -9.894 -0.783 -12.790 1.00 94.00 98 VAL A N 1
ATOM 739 C CA . VAL A 1 98 ? -8.503 -1.083 -13.168 1.00 94.00 98 VAL A CA 1
ATOM 740 C C . VAL A 1 98 ? -8.446 -2.286 -14.107 1.00 94.00 98 VAL A C 1
ATOM 742 O O . VAL A 1 98 ? -7.807 -2.206 -15.153 1.00 94.00 98 VAL A O 1
ATOM 745 N N . ILE A 1 99 ? -9.155 -3.373 -13.788 1.00 94.00 99 ILE A N 1
ATOM 746 C CA . ILE A 1 99 ? -9.228 -4.552 -14.661 1.00 94.00 99 ILE A CA 1
ATOM 747 C C . ILE A 1 99 ? -9.859 -4.184 -16.008 1.00 94.00 99 ILE A C 1
ATOM 749 O O . ILE A 1 99 ? -9.325 -4.557 -17.050 1.00 94.00 99 ILE A O 1
ATOM 753 N N . GLY A 1 100 ? -10.953 -3.419 -16.004 1.00 93.75 100 GLY A N 1
ATOM 754 C CA . GLY A 1 100 ? -11.612 -2.959 -17.225 1.00 93.75 100 GLY A CA 1
ATOM 755 C C . GLY A 1 100 ? -10.681 -2.148 -18.127 1.00 93.75 100 GLY A C 1
ATOM 756 O O . GLY A 1 100 ? -10.620 -2.404 -19.326 1.00 93.75 100 GLY A O 1
ATOM 757 N N . ILE A 1 101 ? -9.901 -1.227 -17.553 1.00 93.25 101 ILE A N 1
ATOM 758 C CA . ILE A 1 101 ? -8.914 -0.426 -18.287 1.00 93.25 101 ILE A CA 1
ATOM 759 C C . ILE A 1 101 ? -7.787 -1.303 -18.834 1.00 93.25 101 ILE A C 1
ATOM 761 O O . ILE A 1 101 ? -7.395 -1.108 -19.977 1.00 93.25 101 ILE A O 1
ATOM 765 N N . LEU A 1 102 ? -7.275 -2.269 -18.065 1.00 92.00 102 LEU A N 1
ATOM 766 C CA . LEU A 1 102 ? -6.219 -3.178 -18.528 1.00 92.00 102 LEU A CA 1
ATOM 767 C C . LEU A 1 102 ? -6.692 -4.089 -19.673 1.00 92.00 102 LEU A C 1
ATOM 769 O O . LEU A 1 102 ? -5.943 -4.335 -20.616 1.00 92.00 102 LEU A O 1
ATOM 773 N N . LEU A 1 103 ? -7.936 -4.572 -19.612 1.00 90.38 103 LEU A N 1
ATOM 774 C CA . LEU A 1 103 ? -8.534 -5.379 -20.678 1.00 90.38 103 LEU A CA 1
ATOM 775 C C . LEU A 1 103 ? -8.831 -4.544 -21.927 1.00 90.38 103 LEU A C 1
ATOM 777 O O . LEU A 1 103 ? -8.579 -4.989 -23.044 1.00 90.38 103 LEU A O 1
ATOM 781 N N . MET A 1 104 ? -9.352 -3.328 -21.747 1.00 89.38 104 MET A N 1
ATOM 782 C CA . MET A 1 104 ? -9.628 -2.418 -22.855 1.00 89.38 104 MET A CA 1
ATOM 783 C C . MET A 1 104 ? -8.333 -1.944 -23.518 1.00 89.38 104 MET A C 1
ATOM 785 O O . MET A 1 104 ? -8.256 -1.922 -24.745 1.00 89.38 104 MET A O 1
ATOM 789 N N . SER A 1 105 ? -7.311 -1.594 -22.729 1.00 84.62 105 SER A N 1
ATOM 790 C CA . SER A 1 105 ? -6.034 -1.136 -23.264 1.00 84.62 105 SER A CA 1
ATOM 791 C C . SER A 1 105 ? -5.389 -2.223 -24.114 1.00 84.62 105 SER A C 1
ATOM 793 O O . SER A 1 105 ? -4.993 -1.914 -25.232 1.00 84.62 105 SER A O 1
ATOM 795 N N . TRP A 1 106 ? -5.408 -3.489 -23.675 1.00 79.44 106 TRP A N 1
ATOM 796 C CA . TRP A 1 106 ? -4.909 -4.625 -24.460 1.00 79.44 106 TRP A CA 1
ATOM 797 C C . TRP A 1 106 ? -5.460 -4.617 -25.889 1.00 79.44 106 TRP A C 1
ATOM 799 O O . TRP A 1 106 ? -4.685 -4.685 -26.836 1.00 79.44 106 TRP A O 1
ATOM 809 N N . TRP A 1 107 ? -6.774 -4.471 -26.067 1.00 74.81 107 TRP A N 1
ATOM 810 C CA . TRP A 1 107 ? -7.391 -4.462 -27.399 1.00 74.81 107 TRP A CA 1
ATOM 811 C C . TRP A 1 107 ? -7.014 -3.237 -28.250 1.00 74.81 107 TRP A C 1
ATOM 813 O O . TRP A 1 107 ? -7.107 -3.278 -29.470 1.00 74.81 107 TRP A O 1
ATOM 823 N N . THR A 1 108 ? -6.611 -2.133 -27.622 1.00 62.41 108 THR A N 1
ATOM 824 C CA . THR A 1 108 ? -6.249 -0.889 -28.324 1.00 62.41 108 THR A CA 1
ATOM 825 C C . THR A 1 108 ? -4.757 -0.735 -28.628 1.00 62.41 108 THR A C 1
ATOM 827 O O . THR A 1 108 ? -4.412 0.080 -29.480 1.00 62.41 108 THR A O 1
ATOM 830 N N . VAL A 1 109 ? -3.874 -1.471 -27.942 1.00 61.31 109 VAL A N 1
ATOM 831 C CA . VAL A 1 109 ? -2.411 -1.438 -28.166 1.00 61.31 109 VAL A CA 1
ATOM 832 C C . VAL A 1 109 ? -1.839 -2.716 -28.797 1.00 61.31 109 VAL A C 1
ATOM 834 O O . VAL A 1 109 ? -0.627 -2.782 -29.008 1.00 61.31 109 VAL A O 1
ATOM 837 N N . ALA A 1 110 ? -2.680 -3.701 -29.123 1.00 53.12 110 ALA A N 1
ATOM 838 C CA . ALA A 1 110 ? -2.338 -4.874 -29.935 1.00 53.12 110 ALA A CA 1
ATOM 839 C C . ALA A 1 110 ? -2.873 -4.718 -31.366 1.00 53.12 110 ALA A C 1
ATOM 841 O O . ALA A 1 110 ? -2.174 -5.176 -32.297 1.00 53.12 110 ALA A O 1
#

Radius of gyration: 21.35 Å; chains: 1; bounding box: 54×24×71 Å

Sequence (110 aa):
MAAEPMFSPSGERETKKERSLHTVAFLASIVLTILAFGAVVYAIEGGASAGFVVAFLVGLAVVQAAFQAYIWMHLKDEGHAVPQLFFYVGVYVTVVIVIGILLMSWWTVA